Protein AF-A0A968DNG0-F1 (afdb_monomer)

pLDDT: mean 87.9, std 15.41, range [38.69, 97.25]

Foldseek 3Di:
DPVVVVLVVLLVVLCVVPVVDDPVNSVCLQLVQADPCCVVCVVPQPPNQRSHHGDSVSSVVCSVVVVPDDDDD

Secondary structure (DSSP, 8-state):
--HHHHHHHHHHHHHHH-TT--HHHHHHHHHHT-B--HHHHHHHHTTTSTT-B--HHHHHHHHHHH-S-----

Structure (mmCIF, N/CA/C/O backbone):
data_AF-A0A968DNG0-F1
#
_entry.id   AF-A0A968DNG0-F1
#
loop_
_atom_site.group_PDB
_atom_site.id
_atom_site.type_symbol
_atom_site.label_atom_id
_atom_site.label_alt_id
_atom_site.label_comp_id
_atom_site.label_asym_id
_atom_site.label_entity_id
_atom_site.label_seq_id
_atom_site.pdbx_PDB_ins_code
_atom_site.Cartn_x
_atom_site.Cartn_y
_atom_site.Cartn_z
_atom_site.occupancy
_atom_site.B_iso_or_equiv
_atom_site.auth_seq_id
_atom_site.auth_comp_id
_atom_site.auth_asym_id
_atom_site.auth_atom_id
_atom_site.pdbx_PDB_model_num
ATOM 1 N N . SER A 1 1 ? -9.939 1.141 -17.316 1.00 59.53 1 SER A N 1
ATOM 2 C CA . SER A 1 1 ? -10.085 1.165 -15.848 1.00 59.53 1 SER A CA 1
ATOM 3 C C . SER A 1 1 ? -10.267 -0.239 -15.310 1.00 59.53 1 SER A C 1
ATOM 5 O O . SER A 1 1 ? -11.279 -0.851 -15.611 1.00 59.53 1 SER A O 1
ATOM 7 N N . SER A 1 2 ? -9.290 -0.751 -14.553 1.00 86.00 2 SER A N 1
ATOM 8 C CA . SER A 1 2 ? -9.380 -2.041 -13.830 1.00 86.00 2 SER A CA 1
ATOM 9 C C . SER A 1 2 ? -8.439 -2.049 -12.620 1.00 86.00 2 SER A C 1
ATOM 11 O O . SER A 1 2 ? -8.845 -2.433 -11.533 1.00 86.00 2 SER A O 1
ATOM 13 N N . ALA A 1 3 ? -7.223 -1.503 -12.761 1.00 89.81 3 ALA A N 1
ATOM 14 C CA . ALA A 1 3 ? -6.254 -1.370 -11.665 1.00 89.81 3 ALA A CA 1
ATOM 15 C C . ALA A 1 3 ? -6.804 -0.606 -10.443 1.00 89.81 3 ALA A C 1
ATOM 17 O O . ALA A 1 3 ? -6.584 -1.018 -9.309 1.00 89.81 3 ALA A O 1
ATOM 18 N N . ALA A 1 4 ? -7.580 0.461 -10.663 1.00 93.44 4 ALA A N 1
ATOM 19 C CA . ALA A 1 4 ? -8.184 1.237 -9.579 1.00 93.44 4 ALA A CA 1
ATOM 20 C C . ALA A 1 4 ? -9.148 0.409 -8.704 1.00 93.44 4 ALA A C 1
ATOM 22 O O . ALA A 1 4 ? -9.199 0.618 -7.493 1.00 93.44 4 ALA A O 1
ATOM 23 N N . ALA A 1 5 ? -9.870 -0.560 -9.283 1.00 95.12 5 ALA A N 1
ATOM 24 C CA . ALA A 1 5 ? -10.755 -1.452 -8.530 1.00 95.12 5 ALA A CA 1
ATOM 25 C C . ALA A 1 5 ? -9.958 -2.393 -7.609 1.00 95.12 5 ALA A C 1
ATOM 27 O O . ALA A 1 5 ? -10.341 -2.610 -6.465 1.00 95.12 5 ALA A O 1
ATOM 28 N N . PHE A 1 6 ? -8.799 -2.884 -8.061 1.00 95.56 6 PHE A N 1
ATOM 29 C CA . PHE A 1 6 ? -7.918 -3.706 -7.227 1.00 95.56 6 PHE A CA 1
ATOM 30 C C . PHE A 1 6 ? -7.312 -2.917 -6.060 1.00 95.56 6 PHE A C 1
ATOM 32 O O . PHE A 1 6 ? -7.286 -3.407 -4.934 1.00 95.56 6 PHE A O 1
ATOM 39 N N . VAL A 1 7 ? -6.865 -1.680 -6.304 1.00 95.56 7 VAL A N 1
ATOM 40 C CA . VAL A 1 7 ? -6.309 -0.819 -5.244 1.00 95.56 7 VAL A CA 1
ATOM 41 C C . VAL A 1 7 ? -7.385 -0.425 -4.229 1.00 95.56 7 VAL A C 1
ATOM 43 O O . VAL A 1 7 ? -7.140 -0.484 -3.028 1.00 95.56 7 VAL A O 1
ATOM 46 N N . SER A 1 8 ? -8.588 -0.066 -4.689 1.00 96.06 8 SER A N 1
ATOM 47 C CA . SER A 1 8 ? -9.707 0.264 -3.791 1.00 96.06 8 SER A CA 1
ATOM 48 C C . SER A 1 8 ? -10.214 -0.951 -3.010 1.00 96.06 8 SER A C 1
ATOM 50 O O . SER A 1 8 ? -10.522 -0.811 -1.831 1.00 96.06 8 SER A O 1
ATOM 52 N N . GLY A 1 9 ? -10.215 -2.148 -3.607 1.00 96.19 9 GLY A N 1
ATOM 53 C CA . GLY A 1 9 ? -10.493 -3.398 -2.896 1.00 96.19 9 GLY A CA 1
ATOM 54 C C . GLY A 1 9 ? -9.470 -3.693 -1.796 1.00 96.19 9 GLY 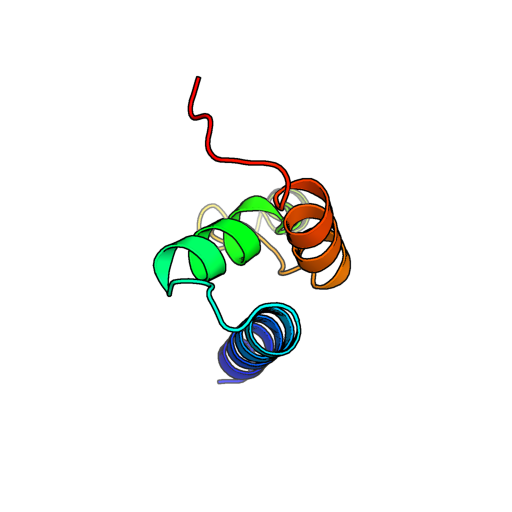A C 1
ATOM 55 O O . GLY A 1 9 ? -9.851 -4.043 -0.683 1.00 96.19 9 GLY A O 1
ATOM 56 N N . LEU A 1 10 ? -8.176 -3.478 -2.063 1.00 96.38 10 LEU A N 1
ATOM 57 C CA . LEU A 1 10 ? -7.133 -3.604 -1.041 1.00 96.38 10 LEU A CA 1
ATOM 58 C C . LEU A 1 10 ? -7.296 -2.563 0.077 1.00 96.38 10 LEU A C 1
ATOM 60 O O . LEU A 1 10 ? -7.214 -2.907 1.252 1.00 96.38 10 LEU A O 1
ATOM 64 N N . ALA A 1 11 ? -7.572 -1.305 -0.268 1.00 96.94 11 ALA A N 1
ATOM 65 C CA . ALA A 1 11 ? -7.840 -0.263 0.722 1.00 96.94 11 ALA A CA 1
ATOM 66 C C . ALA A 1 11 ? -9.046 -0.614 1.612 1.00 96.94 11 ALA A C 1
ATOM 68 O O . ALA A 1 11 ? -8.985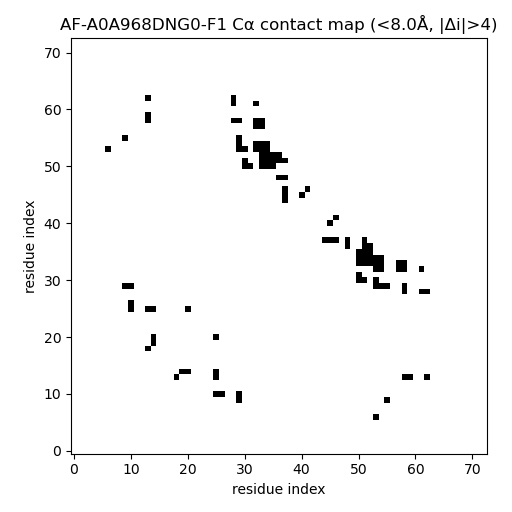 -0.444 2.828 1.00 96.94 11 ALA A O 1
ATOM 69 N N . ALA A 1 12 ? -10.119 -1.148 1.019 1.00 97.25 12 ALA A N 1
ATOM 70 C CA . ALA A 1 12 ? -11.288 -1.620 1.755 1.00 97.25 12 ALA A CA 1
ATOM 71 C C . ALA A 1 12 ? -10.959 -2.816 2.662 1.00 97.25 12 ALA A C 1
ATOM 73 O O . ALA A 1 12 ? -11.426 -2.852 3.796 1.00 97.25 12 ALA A O 1
ATOM 74 N N . LEU A 1 13 ? -10.118 -3.753 2.208 1.00 96.19 13 LEU A N 1
ATOM 75 C CA . LEU A 1 13 ? -9.654 -4.884 3.016 1.00 96.19 13 LEU A CA 1
ATOM 76 C C . LEU A 1 13 ? -8.861 -4.417 4.245 1.00 96.19 13 LEU A C 1
ATOM 78 O O . LEU A 1 13 ? -9.161 -4.847 5.356 1.00 96.19 13 LEU A O 1
ATOM 82 N N . LEU A 1 14 ? -7.905 -3.501 4.066 1.00 95.62 14 LEU A N 1
ATOM 83 C CA . LEU A 1 14 ? -7.138 -2.930 5.180 1.00 95.62 14 LEU A CA 1
ATOM 84 C C . LEU A 1 14 ? -8.061 -2.240 6.187 1.00 95.62 14 LEU A C 1
ATOM 86 O O . LEU A 1 14 ? -7.960 -2.484 7.383 1.00 95.62 14 LEU A O 1
ATOM 90 N N . LYS A 1 15 ? -9.025 -1.459 5.692 1.00 95.56 15 LYS A N 1
ATOM 91 C CA . LYS A 1 15 ? -9.997 -0.765 6.539 1.00 95.56 15 LYS A CA 1
ATOM 92 C C . LYS A 1 15 ? -10.971 -1.716 7.245 1.00 95.56 15 LYS A C 1
ATOM 94 O O . LYS A 1 15 ? -11.387 -1.446 8.362 1.00 95.56 15 LYS A O 1
ATOM 99 N N . SER A 1 16 ? -11.309 -2.848 6.623 1.00 95.75 16 SER A N 1
ATOM 100 C CA . SER A 1 16 ? -12.116 -3.894 7.266 1.00 95.75 16 SER A CA 1
ATOM 101 C C . SER A 1 16 ? -11.379 -4.582 8.416 1.00 95.75 16 SER A C 1
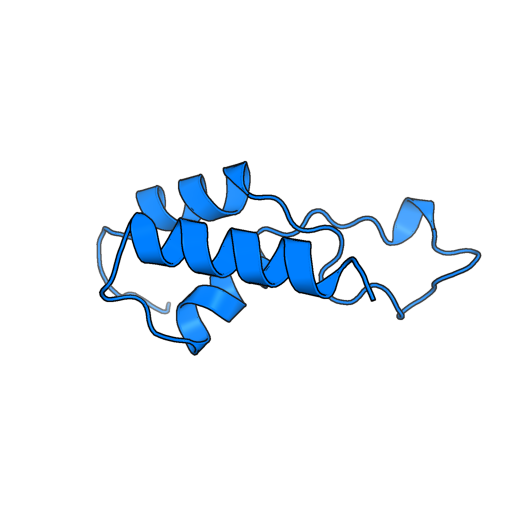ATOM 103 O O . SER A 1 16 ? -12.023 -5.038 9.357 1.00 95.75 16 SER A O 1
ATOM 105 N N . TYR A 1 17 ? -10.045 -4.637 8.342 1.00 94.75 17 TYR A N 1
ATOM 106 C CA . TYR A 1 17 ? -9.196 -5.206 9.383 1.00 94.75 17 TYR A CA 1
ATOM 107 C C . TYR A 1 17 ? -8.969 -4.210 10.526 1.00 94.75 17 TYR A C 1
ATOM 109 O O . TYR A 1 17 ? -9.082 -4.575 11.692 1.00 94.75 17 TYR A O 1
ATOM 117 N N . ASP A 1 18 ? -8.709 -2.946 10.190 1.00 93.56 18 ASP A N 1
ATOM 118 C CA . ASP A 1 18 ? -8.582 -1.848 11.144 1.00 93.56 18 ASP A CA 1
ATOM 119 C C . ASP A 1 18 ? -9.303 -0.595 10.619 1.00 93.56 18 ASP A C 1
ATOM 121 O O . ASP A 1 18 ? -8.872 0.067 9.672 1.00 93.56 18 ASP A O 1
ATOM 125 N N . ASN A 1 19 ? -10.425 -0.259 11.261 1.00 94.44 19 ASN A N 1
ATOM 126 C CA . ASN A 1 19 ? -11.254 0.884 10.878 1.00 94.44 19 ASN A CA 1
ATOM 127 C C . ASN A 1 19 ? -10.701 2.235 11.365 1.00 94.44 19 ASN A C 1
ATOM 129 O O . ASN A 1 19 ? -11.238 3.273 10.970 1.00 94.44 19 ASN A O 1
ATOM 133 N N . THR A 1 20 ? -9.658 2.240 12.203 1.00 95.38 20 THR A N 1
ATOM 134 C CA . THR A 1 20 ? -9.017 3.466 12.710 1.00 95.38 20 THR A CA 1
ATOM 135 C C . THR A 1 20 ? -8.020 4.063 11.719 1.00 95.38 20 THR A C 1
ATOM 137 O O . THR A 1 20 ? -7.689 5.244 11.823 1.00 95.38 20 THR A O 1
ATOM 140 N N . LEU A 1 21 ? -7.618 3.285 10.705 1.00 94.00 21 LEU A N 1
ATOM 141 C CA . LEU A 1 21 ? -6.661 3.703 9.689 1.00 94.00 21 LEU A CA 1
ATOM 142 C C . LEU A 1 21 ? -7.099 4.970 8.948 1.00 94.00 21 LEU A C 1
ATOM 144 O O . LEU A 1 21 ? -8.175 5.057 8.336 1.00 94.00 21 LEU A O 1
ATOM 148 N N . THR A 1 22 ? -6.191 5.938 8.916 1.00 95.50 22 THR A N 1
ATOM 149 C CA . THR A 1 22 ? -6.313 7.138 8.100 1.00 95.50 22 THR A CA 1
ATOM 150 C C . THR A 1 22 ? -6.053 6.832 6.625 1.00 95.50 22 THR A C 1
ATOM 152 O O . THR A 1 22 ? -5.414 5.852 6.237 1.00 95.50 22 THR A O 1
ATOM 155 N N . GLN A 1 23 ? -6.509 7.732 5.755 1.00 94.50 23 GLN A N 1
ATOM 156 C CA . GLN A 1 23 ? -6.256 7.631 4.314 1.00 94.50 23 GLN A CA 1
ATOM 157 C C . GLN A 1 23 ? -4.753 7.617 3.989 1.00 94.50 23 GLN A C 1
ATOM 159 O O . GLN A 1 23 ? -4.327 6.940 3.051 1.00 94.50 23 GLN A O 1
ATOM 164 N N . GLN A 1 24 ? -3.951 8.349 4.769 1.00 95.44 24 GLN A N 1
ATOM 165 C CA . GLN A 1 24 ? -2.510 8.431 4.570 1.00 95.44 24 GLN A CA 1
ATOM 166 C C . GLN A 1 24 ? -1.810 7.130 4.979 1.00 95.44 24 GLN A C 1
ATOM 168 O O . GLN A 1 24 ? -0.939 6.665 4.248 1.00 95.44 24 GLN A O 1
ATOM 173 N N . GLU A 1 25 ? -2.216 6.505 6.085 1.00 95.50 25 GLU A N 1
ATOM 174 C CA . GLU A 1 25 ? -1.672 5.209 6.515 1.00 95.50 25 GLU A CA 1
ATOM 175 C C . GLU A 1 25 ? -2.015 4.101 5.523 1.00 95.50 25 GLU A C 1
ATOM 177 O O . GLU A 1 25 ? -1.132 3.346 5.124 1.00 95.50 25 GLU A O 1
ATOM 182 N N . ILE A 1 26 ? -3.260 4.061 5.031 1.00 95.50 26 ILE A N 1
ATOM 183 C CA . ILE A 1 26 ? -3.669 3.114 3.983 1.00 95.50 26 ILE A CA 1
ATOM 184 C C . ILE A 1 26 ? -2.797 3.289 2.736 1.00 95.50 26 ILE A C 1
ATOM 186 O O . ILE A 1 26 ? -2.302 2.308 2.180 1.00 95.50 26 ILE A O 1
ATOM 190 N N . LYS A 1 27 ? -2.573 4.535 2.297 1.00 95.62 27 LYS A N 1
ATOM 191 C CA . LYS A 1 27 ? -1.697 4.819 1.156 1.00 95.62 27 LYS A CA 1
ATOM 192 C C . LYS A 1 27 ?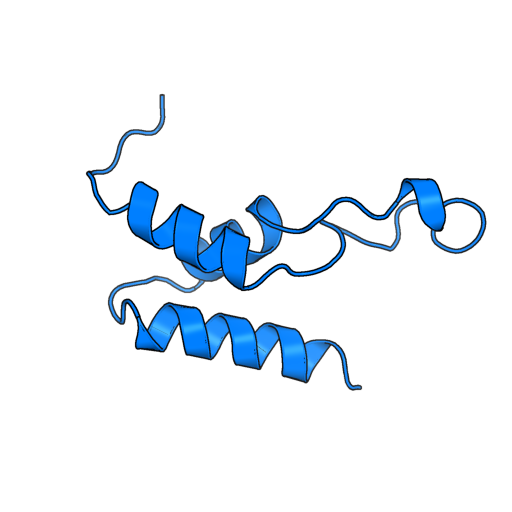 -0.278 4.316 1.415 1.00 95.62 27 LYS A C 1
ATOM 194 O O . LYS A 1 27 ? 0.259 3.608 0.566 1.00 95.62 27 LYS A O 1
ATOM 199 N N . ASN A 1 28 ? 0.295 4.647 2.571 1.00 95.81 28 ASN A N 1
ATOM 200 C CA . ASN A 1 28 ? 1.651 4.256 2.945 1.00 95.81 28 ASN A CA 1
ATOM 201 C C . ASN A 1 28 ? 1.805 2.730 3.004 1.00 95.81 28 ASN A C 1
ATOM 203 O O . ASN A 1 28 ? 2.782 2.209 2.474 1.00 95.81 28 ASN A O 1
ATOM 207 N N . LEU A 1 29 ? 0.828 2.009 3.566 1.00 95.44 29 LEU A N 1
ATOM 208 C CA . LEU A 1 29 ? 0.805 0.544 3.592 1.00 95.44 29 LEU A CA 1
ATOM 209 C C . LEU A 1 29 ? 0.778 -0.031 2.176 1.00 95.44 29 LEU A C 1
ATOM 211 O O . LEU A 1 29 ? 1.603 -0.878 1.840 1.00 95.44 29 LEU A O 1
ATOM 215 N N . ILE A 1 30 ? -0.127 0.450 1.320 1.00 96.38 30 ILE A N 1
ATOM 216 C CA . ILE A 1 30 ? -0.267 -0.057 -0.051 1.00 96.38 30 ILE A CA 1
ATOM 217 C C . ILE A 1 30 ? 1.004 0.198 -0.870 1.00 96.38 30 ILE A C 1
ATOM 219 O O . ILE A 1 30 ? 1.462 -0.701 -1.573 1.00 96.38 30 ILE A O 1
ATOM 223 N N . THR A 1 31 ? 1.587 1.398 -0.795 1.00 95.75 31 THR A N 1
ATOM 224 C CA . THR A 1 31 ? 2.794 1.727 -1.569 1.00 95.75 31 THR A CA 1
ATOM 225 C C . THR A 1 31 ? 4.061 1.131 -0.966 1.00 95.75 31 THR A C 1
ATOM 227 O O . THR A 1 31 ? 4.939 0.714 -1.708 1.00 95.75 31 THR A O 1
ATOM 230 N N . GLY A 1 32 ? 4.167 1.064 0.362 1.00 95.50 32 GLY A N 1
ATOM 231 C CA . GLY A 1 32 ? 5.348 0.549 1.061 1.00 95.50 32 GLY A CA 1
ATOM 232 C C . GLY A 1 32 ? 5.481 -0.973 1.009 1.00 95.50 32 GLY A C 1
ATOM 233 O O . GLY A 1 32 ? 6.572 -1.500 1.196 1.00 95.50 32 GLY A O 1
ATOM 234 N N . THR A 1 33 ? 4.389 -1.685 0.724 1.00 96.00 33 THR A N 1
ATOM 235 C CA . THR A 1 33 ? 4.373 -3.156 0.628 1.00 96.00 33 THR A CA 1
ATOM 236 C C . THR A 1 33 ? 4.222 -3.680 -0.797 1.00 96.00 33 THR A C 1
ATOM 238 O O . THR A 1 33 ? 4.175 -4.895 -1.006 1.00 96.00 33 THR A O 1
ATOM 241 N N . ALA A 1 34 ? 4.164 -2.781 -1.781 1.00 96.38 34 ALA A N 1
ATOM 242 C CA . ALA A 1 34 ? 4.126 -3.148 -3.184 1.00 96.38 34 ALA A CA 1
ATOM 243 C C . ALA A 1 34 ? 5.402 -3.903 -3.595 1.00 96.38 34 ALA A C 1
ATOM 245 O O . ALA A 1 34 ? 6.508 -3.624 -3.131 1.00 96.38 34 ALA A O 1
ATOM 246 N N . ASP A 1 35 ? 5.245 -4.881 -4.483 1.00 95.06 35 ASP A N 1
ATOM 247 C CA . ASP A 1 35 ? 6.363 -5.604 -5.068 1.00 95.06 35 ASP A CA 1
ATOM 248 C C . ASP A 1 35 ? 7.011 -4.753 -6.172 1.00 95.06 35 ASP A C 1
ATOM 250 O O . ASP A 1 35 ? 6.319 -4.378 -7.132 1.00 95.06 35 ASP A O 1
ATOM 254 N N . PRO A 1 36 ? 8.329 -4.492 -6.110 1.00 92.44 36 PRO A N 1
ATOM 255 C CA . PRO A 1 36 ? 9.029 -3.798 -7.178 1.00 92.44 36 PRO A CA 1
ATOM 256 C C . PRO A 1 36 ? 9.074 -4.698 -8.415 1.00 92.44 36 PRO A C 1
ATOM 258 O O . PRO A 1 36 ? 9.723 -5.745 -8.423 1.00 92.44 36 PRO A O 1
ATOM 261 N N . ILE A 1 37 ? 8.360 -4.286 -9.463 1.00 93.62 37 ILE A N 1
ATOM 262 C CA . ILE A 1 37 ? 8.307 -4.993 -10.753 1.00 93.62 37 ILE A CA 1
ATOM 263 C C . ILE A 1 37 ? 8.977 -4.209 -11.894 1.00 93.62 37 ILE A C 1
ATOM 265 O O . ILE A 1 37 ? 8.811 -4.529 -13.069 1.00 93.62 37 ILE A O 1
ATOM 269 N N . GLU A 1 38 ? 9.696 -3.140 -11.553 1.00 89.56 38 GLU A N 1
ATOM 270 C CA . GLU A 1 38 ? 10.299 -2.226 -12.522 1.00 89.56 38 GLU A CA 1
ATOM 271 C C . GLU A 1 38 ? 11.286 -2.941 -13.445 1.00 89.56 38 GLU A C 1
ATOM 273 O O . GLU A 1 38 ? 11.212 -2.799 -14.662 1.00 89.56 38 GLU A O 1
ATOM 278 N N . GLU A 1 39 ? 12.168 -3.766 -12.884 1.00 88.06 39 GLU A N 1
ATOM 279 C CA . GLU A 1 39 ? 13.244 -4.399 -13.647 1.00 88.06 39 GLU A CA 1
ATOM 280 C C . GLU A 1 39 ? 12.710 -5.370 -14.712 1.00 88.06 39 GLU A C 1
ATOM 282 O O . GLU A 1 39 ? 13.216 -5.419 -15.830 1.00 88.06 39 GLU A O 1
ATOM 287 N N . GLN A 1 40 ? 11.610 -6.071 -14.423 1.00 90.62 40 GLN A N 1
ATOM 288 C CA . GLN A 1 40 ? 10.973 -7.016 -15.345 1.00 90.62 40 GLN A CA 1
ATOM 289 C C . GLN A 1 40 ? 10.323 -6.321 -16.553 1.00 90.62 40 GLN A C 1
ATOM 291 O O . GLN A 1 40 ? 10.089 -6.949 -17.586 1.00 90.62 40 GLN A O 1
ATOM 296 N N . PHE A 1 41 ? 10.015 -5.029 -16.430 1.00 90.50 41 PHE A N 1
ATOM 297 C CA . PHE A 1 41 ? 9.230 -4.267 -17.403 1.00 90.50 41 PHE A CA 1
ATOM 298 C C . PHE A 1 41 ? 9.921 -2.982 -17.870 1.00 90.50 41 PHE A C 1
ATOM 300 O O . PHE A 1 41 ? 9.330 -2.189 -18.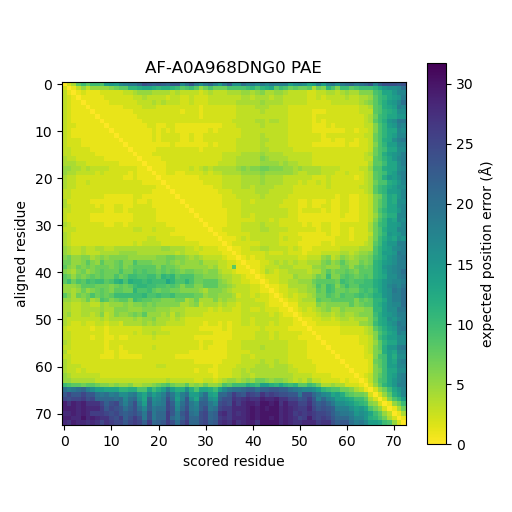614 1.00 90.50 41 PHE A O 1
ATOM 307 N N . ARG A 1 42 ? 11.187 -2.802 -17.487 1.00 87.62 42 ARG A N 1
ATOM 308 C CA . ARG A 1 42 ? 11.982 -1.592 -17.696 1.00 87.62 42 ARG A CA 1
ATOM 309 C C . ARG A 1 42 ? 11.986 -1.123 -19.147 1.00 87.62 42 ARG A C 1
ATOM 311 O O . ARG A 1 42 ? 11.839 0.062 -19.414 1.00 87.62 42 ARG A O 1
ATOM 318 N N . SER A 1 43 ? 12.070 -2.055 -20.095 1.00 90.44 43 SER A N 1
ATOM 319 C CA . SER A 1 43 ? 12.085 -1.761 -21.536 1.00 90.44 43 SER A CA 1
ATOM 320 C C . SER A 1 43 ? 10.814 -1.081 -22.058 1.00 90.44 43 SER A C 1
ATOM 322 O O . SER A 1 43 ? 10.859 -0.431 -23.099 1.00 90.44 43 SER A O 1
ATOM 324 N N . LYS A 1 44 ? 9.679 -1.210 -21.359 1.00 88.88 44 LYS A N 1
ATOM 325 C CA . LYS A 1 44 ? 8.380 -0.660 -21.786 1.00 88.88 44 LYS A CA 1
ATOM 326 C C . LYS A 1 44 ? 7.825 0.400 -20.839 1.00 88.88 44 LYS A C 1
ATOM 328 O O . LYS A 1 44 ? 7.100 1.293 -21.280 1.00 88.88 44 LYS A O 1
ATOM 333 N N . PHE A 1 45 ? 8.151 0.309 -19.552 1.00 86.88 45 PHE A N 1
ATOM 334 C CA . PHE A 1 45 ? 7.490 1.086 -18.506 1.00 86.88 45 PHE A CA 1
ATOM 335 C C . PHE A 1 45 ? 8.459 1.782 -17.543 1.00 86.88 45 PHE A C 1
ATOM 337 O O . PHE A 1 45 ? 8.040 2.140 -16.447 1.00 86.88 45 PHE A O 1
ATOM 344 N N . ALA A 1 46 ? 9.696 2.043 -17.989 1.00 89.06 46 ALA A N 1
ATOM 345 C CA . ALA A 1 46 ? 10.709 2.793 -17.244 1.00 89.06 46 ALA A CA 1
ATOM 346 C C . ALA A 1 46 ? 10.129 4.033 -16.533 1.00 89.06 46 ALA A C 1
ATOM 348 O O . ALA A 1 46 ? 9.669 4.970 -17.192 1.00 89.06 46 ALA A O 1
ATOM 349 N N . GLY A 1 47 ? 10.142 4.031 -15.199 1.00 88.69 47 GLY A N 1
ATOM 350 C CA . GLY A 1 47 ? 9.688 5.137 -14.349 1.00 88.69 47 GLY A CA 1
ATOM 351 C C . GLY A 1 47 ? 8.170 5.355 -14.311 1.00 88.69 47 GLY A C 1
ATOM 352 O O . GLY A 1 47 ? 7.715 6.366 -13.779 1.00 88.69 47 GLY A O 1
ATOM 353 N N . LYS A 1 48 ? 7.366 4.440 -14.871 1.00 90.38 48 LYS A N 1
ATOM 35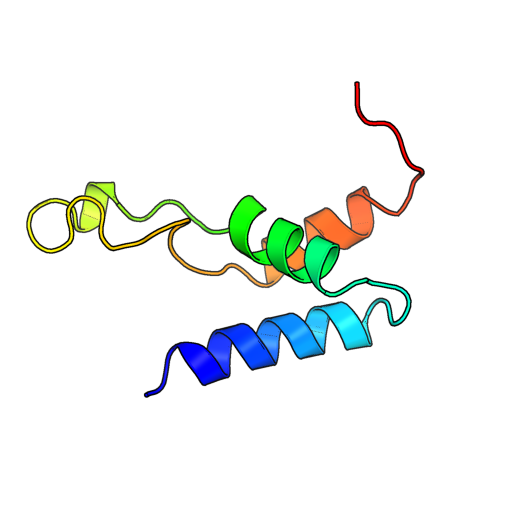4 C CA . LYS A 1 48 ? 5.898 4.576 -14.974 1.00 90.38 48 LYS A CA 1
ATOM 355 C C . LYS A 1 48 ? 5.120 3.701 -13.990 1.00 90.38 48 LYS A C 1
ATOM 357 O O . LYS A 1 48 ? 3.907 3.863 -13.885 1.00 90.38 48 LYS A O 1
ATOM 362 N N . LEU A 1 49 ? 5.776 2.774 -13.288 1.00 89.25 49 LEU A N 1
ATOM 363 C CA . LEU A 1 49 ? 5.109 1.775 -12.438 1.00 89.25 49 LEU A CA 1
ATOM 364 C C . LEU A 1 49 ? 4.921 2.221 -10.979 1.00 89.25 49 LEU A C 1
ATOM 366 O O . LEU A 1 49 ? 4.294 1.510 -10.192 1.00 89.25 49 LEU A O 1
ATOM 370 N N . GLY A 1 50 ? 5.410 3.411 -10.619 1.00 90.88 50 GLY A N 1
ATOM 371 C CA . GLY A 1 50 ? 5.290 3.951 -9.266 1.00 90.88 50 GLY A CA 1
ATOM 372 C C . GLY A 1 50 ? 5.947 3.031 -8.236 1.00 90.88 50 GLY A C 1
ATOM 373 O O . GLY A 1 50 ? 7.080 2.601 -8.423 1.00 90.88 50 GLY A O 1
ATOM 374 N N . ALA A 1 51 ? 5.222 2.710 -7.161 1.00 91.50 51 ALA A N 1
ATOM 375 C CA . ALA A 1 51 ? 5.704 1.798 -6.121 1.00 91.50 51 ALA A CA 1
ATOM 376 C C . ALA A 1 51 ? 5.766 0.320 -6.566 1.00 91.50 51 ALA A C 1
ATOM 378 O O . ALA A 1 51 ? 6.335 -0.509 -5.863 1.00 91.50 51 ALA A O 1
ATOM 379 N N . GLY A 1 52 ? 5.193 -0.022 -7.726 1.00 93.56 52 GLY A N 1
ATOM 380 C CA . GLY A 1 52 ? 5.156 -1.381 -8.254 1.00 93.56 52 GLY A CA 1
ATOM 381 C C . GLY A 1 52 ? 3.784 -2.044 -8.125 1.00 93.56 52 GLY A C 1
ATOM 382 O O . GLY A 1 52 ? 2.738 -1.394 -8.169 1.00 93.56 52 GLY A O 1
ATOM 383 N N . ARG A 1 53 ? 3.776 -3.374 -8.024 1.00 95.06 53 ARG A N 1
ATOM 384 C CA . ARG A 1 53 ? 2.551 -4.182 -7.998 1.00 95.06 53 ARG A CA 1
ATOM 385 C C . ARG A 1 53 ? 2.026 -4.300 -6.571 1.00 95.06 53 ARG A C 1
ATOM 387 O O . ARG A 1 53 ? 2.757 -4.733 -5.691 1.00 95.06 53 ARG A O 1
ATOM 394 N N . ILE A 1 54 ? 0.749 -3.994 -6.349 1.00 96.06 54 ILE A N 1
ATOM 395 C CA . ILE A 1 54 ? 0.132 -4.147 -5.022 1.00 96.06 54 ILE A CA 1
ATOM 396 C C . ILE A 1 54 ? 0.248 -5.585 -4.492 1.00 96.06 54 ILE A C 1
ATOM 398 O O . ILE A 1 54 ? 0.136 -6.547 -5.255 1.00 96.06 54 ILE A O 1
ATOM 402 N N . ASN A 1 55 ? 0.425 -5.723 -3.178 1.00 96.81 55 ASN A N 1
ATOM 403 C CA . ASN A 1 55 ? 0.525 -7.014 -2.506 1.00 96.81 55 ASN A CA 1
ATOM 404 C C . ASN A 1 55 ? -0.326 -7.012 -1.228 1.00 96.81 55 ASN A C 1
ATOM 406 O O . ASN A 1 55 ? 0.064 -6.461 -0.202 1.00 96.81 55 ASN A O 1
ATOM 410 N N . ALA A 1 56 ? -1.508 -7.631 -1.297 1.00 96.06 56 ALA A N 1
ATOM 411 C CA . ALA A 1 56 ? -2.466 -7.625 -0.193 1.00 96.06 56 ALA A CA 1
ATOM 412 C C . ALA A 1 56 ? -1.952 -8.349 1.059 1.00 96.06 56 ALA A C 1
ATOM 414 O O . ALA A 1 56 ? -2.197 -7.902 2.177 1.00 96.06 56 ALA A O 1
ATOM 415 N N . TYR A 1 57 ? -1.215 -9.445 0.870 1.00 95.69 57 TYR A N 1
ATOM 416 C CA . TYR A 1 57 ? -0.662 -10.225 1.971 1.00 95.69 57 TYR A CA 1
ATOM 417 C C . TYR A 1 57 ? 0.405 -9.436 2.732 1.00 95.69 57 TYR A C 1
ATOM 419 O O . TYR A 1 57 ? 0.323 -9.318 3.951 1.00 95.69 57 TYR A O 1
ATOM 427 N N . LYS A 1 58 ? 1.365 -8.830 2.017 1.00 95.44 58 LYS A N 1
ATOM 428 C CA . LYS A 1 58 ? 2.389 -7.982 2.643 1.0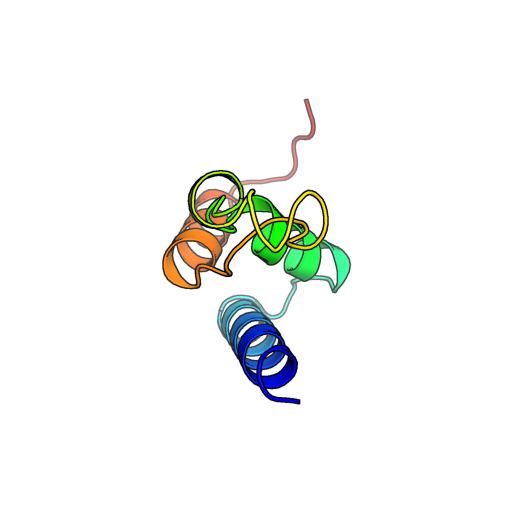0 95.44 58 LYS A CA 1
ATOM 429 C C . LYS A 1 58 ? 1.776 -6.758 3.322 1.00 95.44 58 LYS A C 1
ATOM 431 O O . LYS A 1 58 ? 2.218 -6.409 4.409 1.00 95.44 58 LYS A O 1
ATOM 436 N N . ALA A 1 59 ? 0.754 -6.144 2.721 1.00 95.56 59 ALA A N 1
ATOM 437 C CA . ALA A 1 59 ? 0.040 -5.015 3.315 1.00 95.56 59 ALA A CA 1
ATOM 438 C C . ALA A 1 59 ? -0.635 -5.388 4.646 1.00 95.56 59 ALA A C 1
ATOM 440 O O . ALA A 1 59 ? -0.482 -4.667 5.628 1.00 95.56 59 ALA A O 1
ATOM 441 N N . LEU A 1 60 ? -1.332 -6.529 4.699 1.00 94.81 60 LEU A N 1
ATOM 442 C CA . LEU A 1 60 ? -1.946 -7.027 5.935 1.00 94.81 60 LEU A CA 1
ATOM 443 C C . LEU A 1 60 ? -0.906 -7.424 6.983 1.00 94.81 60 LEU A C 1
ATOM 445 O O . LEU A 1 60 ? -1.075 -7.103 8.153 1.00 94.81 60 LEU A O 1
ATOM 449 N N . LEU A 1 61 ? 0.183 -8.077 6.575 1.00 94.31 61 LEU A N 1
ATOM 450 C CA . LEU A 1 61 ? 1.261 -8.441 7.492 1.00 94.31 61 LEU A CA 1
ATOM 451 C C . LEU A 1 61 ? 1.943 -7.195 8.077 1.00 94.31 61 LEU A C 1
ATOM 453 O O . LEU A 1 61 ? 2.230 -7.152 9.268 1.00 94.31 61 LEU A O 1
ATOM 457 N N . ALA A 1 62 ? 2.170 -6.159 7.265 1.00 92.06 62 ALA A N 1
ATOM 458 C CA . ALA A 1 62 ? 2.710 -4.886 7.735 1.00 92.06 62 ALA A CA 1
ATOM 459 C C . ALA A 1 62 ? 1.750 -4.175 8.698 1.00 92.06 62 ALA A C 1
ATOM 461 O O . ALA A 1 62 ? 2.201 -3.630 9.700 1.00 92.06 62 ALA A O 1
ATOM 462 N N . LEU A 1 63 ? 0.440 -4.228 8.433 1.00 92.44 63 LEU A N 1
ATOM 463 C CA . LEU A 1 63 ? -0.579 -3.719 9.350 1.00 92.44 63 LEU A CA 1
ATOM 464 C C . LEU A 1 63 ? -0.535 -4.461 10.696 1.00 92.44 63 LEU A C 1
ATOM 466 O O . LEU A 1 63 ? -0.466 -3.823 11.738 1.00 92.44 63 LEU A O 1
ATOM 470 N N . GLN A 1 64 ? -0.487 -5.795 10.678 1.00 89.00 64 GLN A N 1
ATOM 471 C CA . GLN A 1 64 ? -0.402 -6.626 11.887 1.00 89.00 64 GLN A CA 1
ATOM 472 C C . GLN A 1 64 ? 0.883 -6.391 12.693 1.00 89.00 64 GLN A C 1
ATOM 474 O O . GLN A 1 64 ? 0.853 -6.374 13.920 1.00 89.00 64 GLN A O 1
ATOM 479 N N . ASN A 1 65 ? 2.010 -6.199 12.008 1.00 83.62 65 ASN A N 1
ATOM 480 C CA . ASN A 1 65 ? 3.299 -5.954 12.654 1.00 83.62 65 ASN A CA 1
ATOM 481 C C . ASN A 1 65 ? 3.456 -4.497 13.131 1.00 83.62 65 A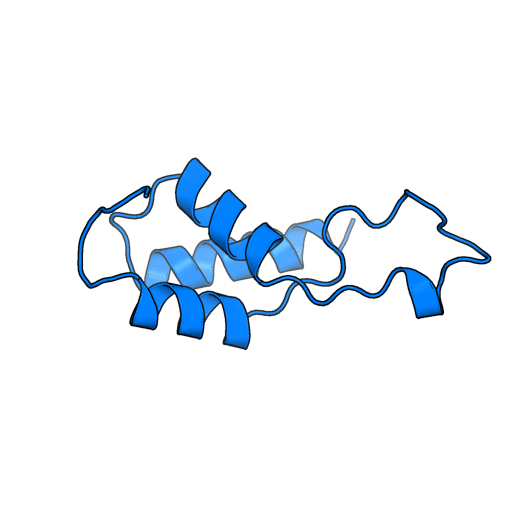SN A C 1
ATOM 483 O O . ASN A 1 65 ? 4.321 -4.221 13.955 1.00 83.62 65 ASN A O 1
ATOM 487 N N . GLY A 1 66 ? 2.648 -3.571 12.602 1.00 65.12 66 GLY A N 1
ATOM 488 C CA . GLY A 1 66 ? 2.672 -2.136 12.905 1.00 65.12 66 GLY A CA 1
ATOM 489 C C . GLY A 1 66 ? 1.673 -1.683 13.974 1.00 65.12 66 GLY A C 1
ATOM 490 O O . GLY A 1 66 ? 1.710 -0.523 14.368 1.00 65.12 66 GLY A O 1
ATOM 491 N N . THR A 1 67 ? 0.807 -2.568 14.485 1.00 52.81 67 THR A N 1
ATOM 492 C CA . THR A 1 67 ? -0.143 -2.254 15.576 1.00 52.81 67 THR A CA 1
ATOM 493 C C . THR A 1 67 ? 0.490 -2.214 16.977 1.00 52.81 67 THR A C 1
ATOM 495 O O . THR A 1 67 ? -0.218 -2.095 17.973 1.00 52.81 67 THR A O 1
ATOM 498 N N . SER A 1 68 ? 1.821 -2.268 17.078 1.00 42.78 68 SER A N 1
ATOM 499 C CA . SER A 1 68 ? 2.577 -1.960 18.297 1.00 42.78 68 SER A CA 1
ATOM 500 C C . SER A 1 68 ? 3.280 -0.598 18.179 1.00 42.78 68 SER A C 1
ATOM 502 O O . SER A 1 68 ? 4.487 -0.543 17.974 1.00 42.78 68 SER A O 1
ATOM 504 N N . GLU A 1 69 ? 2.485 0.466 18.352 1.00 46.62 69 GLU A N 1
ATOM 505 C CA . GLU A 1 69 ? 2.850 1.843 18.754 1.00 46.62 69 GLU A CA 1
ATOM 506 C C . GLU A 1 69 ? 3.690 2.754 17.814 1.00 46.62 69 GLU A C 1
ATOM 508 O O . GLU A 1 69 ? 4.488 2.296 16.995 1.00 46.62 69 GLU A O 1
ATOM 513 N N . PRO A 1 70 ? 3.494 4.092 17.924 1.00 50.00 70 PRO A N 1
ATOM 514 C CA . PRO A 1 70 ? 4.064 5.088 17.028 1.00 50.00 70 PRO A CA 1
ATOM 515 C C . PRO A 1 70 ? 5.530 5.336 17.383 1.00 50.00 70 PRO A C 1
ATOM 517 O O . PRO A 1 70 ? 5.835 5.882 18.439 1.00 50.00 70 PRO A O 1
ATOM 520 N N . ASN A 1 71 ? 6.460 5.001 16.492 1.00 38.97 71 ASN A N 1
ATOM 521 C CA . ASN A 1 71 ? 7.813 5.532 16.609 1.00 38.97 71 ASN A CA 1
ATOM 522 C C . ASN A 1 71 ? 8.462 5.698 15.236 1.00 38.97 71 ASN A C 1
ATOM 524 O O . ASN A 1 71 ? 8.984 4.756 14.641 1.00 38.97 71 ASN A O 1
ATOM 528 N N . LEU A 1 72 ? 8.388 6.931 14.741 1.00 41.12 72 LEU A N 1
ATOM 529 C CA . LEU A 1 72 ? 9.278 7.4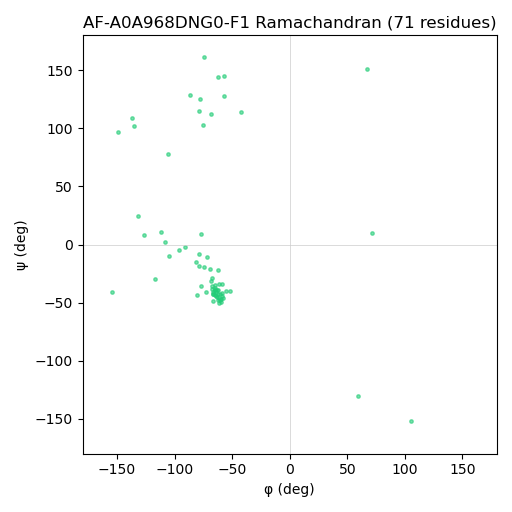34 13.708 1.00 41.12 72 LEU A CA 1
ATOM 530 C C . LEU A 1 72 ? 10.622 7.712 14.388 1.00 41.12 72 LEU A C 1
ATOM 532 O O . LEU A 1 72 ? 10.755 8.720 15.084 1.00 41.12 72 LEU A O 1
ATOM 536 N N . VAL A 1 73 ? 11.585 6.813 14.191 1.00 38.69 73 VAL A N 1
ATOM 537 C CA . VAL A 1 73 ? 13.013 7.104 14.388 1.00 38.69 73 VAL A CA 1
ATOM 538 C C . VAL A 1 73 ? 13.626 7.439 13.039 1.00 38.69 73 VAL A C 1
ATOM 540 O O . VAL A 1 73 ? 13.314 6.708 12.069 1.00 38.69 73 VAL A O 1
#

Mean predicted aligned error: 5.96 Å

Radius of gyration: 13.53 Å; Cα contacts (8 Å, |Δi|>4): 56; chains: 1; bounding box: 25×19×40 Å

Sequence (73 aa):
SSAAAFVSGLAALLKSYDNTLTQQEIKNLITGTADPIEEQFRSKFAGKLGAGRINAYKALLALQNGTSEPNLV

Solvent-accessible surface area (backbone atoms only — not comparable to full-atom values): 4463 Å² total; per-residue (Å²): 140,60,67,66,59,55,53,50,51,46,50,50,50,53,39,72,76,40,76,82,65,48,75,64,54,48,48,48,38,48,46,73,34,22,44,80,50,55,83,87,40,40,95,81,44,68,92,68,56,78,55,37,44,78,34,69,67,50,27,52,51,49,51,66,70,53,73,73,71,94,73,93,124